Protein AF-A0A4R3FCK0-F1 (afdb_monomer_lite)

Foldseek 3Di:
DDPVVVVVVVVVVVVVPPPPPDPPPVPVVVVVVVVVLLVVQLVLQVVLVPADSQLSNFLVVLQVVDPLCSLLSVLVSCCSRDVVVSVVSLVCQLVHCSPVVVVDPDSVVSNVVSVVSNVSSVVSSVVGRVVRD

Sequence (133 aa):
MPRALKLILAVLFALAYLGAASVKVNAAAMEDSEDQYYKSMLIKCDNLKRFSERYCICVINVSKQIPENDPILNLFLTISKDKKESDKLYHEIISGDDYSRQKFDSLVEKKDFVGGQSRLFASRIQSKCHNLD

pLDDT: mean 82.28, std 19.12, range [44.06, 98.12]

Structure (mmCIF, N/CA/C/O backbone):
data_AF-A0A4R3FCK0-F1
#
_entry.id   AF-A0A4R3FCK0-F1
#
loop_
_atom_site.group_PDB
_atom_site.id
_atom_site.type_symbol
_atom_site.label_atom_id
_atom_site.label_alt_id
_atom_site.label_comp_id
_atom_site.label_asym_id
_atom_site.label_entity_id
_atom_site.label_seq_id
_atom_site.pdbx_PDB_ins_code
_atom_site.Cartn_x
_atom_site.Cartn_y
_atom_site.Cartn_z
_atom_site.occupancy
_atom_site.B_iso_or_equiv
_atom_site.auth_seq_id
_atom_site.auth_comp_id
_atom_site.auth_asym_id
_atom_site.auth_atom_id
_atom_site.pdbx_PDB_model_num
ATOM 1 N N . MET A 1 1 ? -47.620 49.472 12.391 1.00 52.88 1 MET A N 1
ATOM 2 C CA . MET A 1 1 ? -46.476 48.626 11.975 1.00 52.88 1 MET A CA 1
ATOM 3 C C . MET A 1 1 ? -45.189 49.239 12.516 1.00 52.88 1 MET A C 1
ATOM 5 O O . MET A 1 1 ? -44.912 50.389 12.185 1.00 52.88 1 MET A O 1
ATOM 9 N N . PRO A 1 2 ? -44.473 48.560 13.427 1.00 47.91 2 PRO A N 1
ATOM 10 C CA . PRO A 1 2 ? -43.430 49.184 14.236 1.00 47.91 2 PRO A CA 1
ATOM 11 C C . PRO A 1 2 ? -42.139 49.411 13.437 1.00 47.91 2 PRO A C 1
ATOM 13 O O . PRO A 1 2 ? -41.673 48.545 12.699 1.00 47.91 2 PRO A O 1
ATOM 16 N N . ARG A 1 3 ? -41.549 50.598 13.623 1.00 51.72 3 ARG A N 1
ATOM 17 C CA . ARG A 1 3 ? -40.334 51.113 12.958 1.00 51.72 3 ARG A CA 1
ATOM 18 C C . ARG A 1 3 ? -39.070 50.257 13.166 1.00 51.72 3 ARG A C 1
ATOM 20 O O . ARG A 1 3 ? -38.079 50.482 12.482 1.00 51.72 3 ARG A O 1
ATOM 27 N N . ALA A 1 4 ? -39.116 49.260 14.049 1.00 50.25 4 ALA A N 1
ATOM 28 C CA . ALA A 1 4 ? -37.999 48.372 14.364 1.00 50.25 4 ALA A CA 1
ATOM 29 C C . ALA A 1 4 ? -37.657 47.369 13.242 1.00 50.25 4 ALA A C 1
ATOM 31 O O . ALA A 1 4 ? -36.512 46.944 13.132 1.00 50.25 4 ALA A O 1
ATOM 32 N N . LEU A 1 5 ? -38.609 47.025 12.364 1.00 47.38 5 LEU A N 1
ATOM 33 C CA . LEU A 1 5 ? -38.390 45.976 11.356 1.00 47.38 5 LEU A CA 1
ATOM 34 C C . LEU A 1 5 ? -37.490 46.423 10.184 1.00 47.38 5 LEU A C 1
ATOM 36 O O . LEU A 1 5 ? -36.870 45.593 9.528 1.00 47.38 5 LEU A O 1
ATOM 40 N N . LYS A 1 6 ? -37.375 47.734 9.930 1.00 48.25 6 LYS A N 1
ATOM 41 C CA . LYS A 1 6 ? -36.565 48.262 8.815 1.00 48.25 6 LYS A CA 1
ATOM 42 C C . LYS A 1 6 ? -35.058 48.284 9.100 1.00 48.25 6 LYS A C 1
ATOM 44 O O . LYS A 1 6 ? -34.277 48.289 8.157 1.00 48.25 6 LYS A O 1
ATOM 49 N N . LEU A 1 7 ? -34.647 48.270 10.370 1.00 47.12 7 LEU A N 1
ATOM 50 C CA . LEU A 1 7 ? -33.229 48.316 10.754 1.00 47.12 7 LEU A CA 1
ATOM 51 C C . LEU A 1 7 ? -32.539 46.947 10.671 1.00 47.12 7 LEU A C 1
ATOM 53 O O . LEU A 1 7 ? -31.350 46.887 10.383 1.00 47.12 7 LEU A O 1
ATOM 57 N N . ILE A 1 8 ? -33.280 45.849 10.839 1.00 53.34 8 ILE A N 1
ATOM 58 C CA . ILE A 1 8 ? -32.708 44.493 10.814 1.00 53.34 8 ILE A CA 1
ATOM 59 C C . ILE A 1 8 ? -32.339 44.067 9.380 1.00 53.34 8 ILE A C 1
ATOM 61 O O . ILE A 1 8 ? -31.314 43.420 9.174 1.00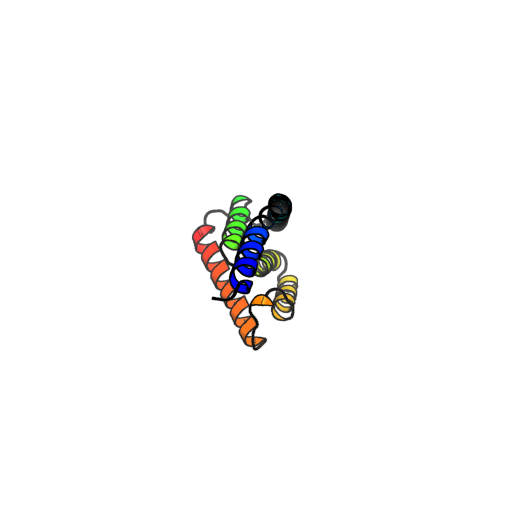 53.34 8 ILE A O 1
ATOM 65 N N . LEU A 1 9 ? -33.106 44.491 8.366 1.00 48.38 9 LEU A N 1
ATOM 66 C CA . LEU A 1 9 ? -32.808 44.143 6.970 1.00 48.38 9 LEU A CA 1
ATOM 67 C C . LEU A 1 9 ? -31.562 44.851 6.409 1.00 48.38 9 LEU A C 1
ATOM 69 O O . LEU A 1 9 ? -30.876 44.285 5.562 1.00 48.38 9 LEU A O 1
ATOM 73 N N . ALA A 1 10 ? -31.242 46.060 6.882 1.00 50.31 10 ALA A N 1
ATOM 74 C CA . ALA A 1 10 ? -30.074 46.805 6.404 1.00 50.31 10 ALA A CA 1
ATOM 75 C C . ALA A 1 10 ? -28.745 46.215 6.916 1.00 50.31 10 ALA A C 1
ATOM 77 O O . ALA A 1 10 ? -27.737 46.268 6.216 1.00 50.31 10 ALA A O 1
ATOM 78 N N . VAL A 1 11 ? -28.747 45.594 8.101 1.00 51.53 11 VAL A N 1
ATOM 79 C CA . VAL A 1 11 ? -27.551 44.946 8.671 1.00 51.53 11 VAL A CA 1
ATOM 80 C C . VAL A 1 11 ? -27.244 43.618 7.970 1.00 51.53 11 VAL A C 1
ATOM 82 O O . VAL A 1 11 ? -26.079 43.283 7.767 1.00 51.53 11 VAL A O 1
ATOM 85 N N . LEU A 1 12 ? -28.268 42.888 7.515 1.00 49.25 12 LEU A N 1
ATOM 86 C CA . LEU A 1 12 ? -28.078 41.605 6.828 1.00 49.25 12 LEU A CA 1
ATOM 87 C C . LEU A 1 12 ? -27.486 41.748 5.415 1.0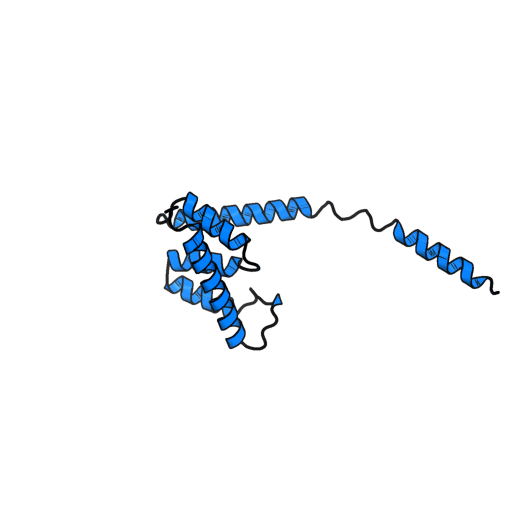0 49.25 12 LEU A C 1
ATOM 89 O O . LEU A 1 12 ? -26.774 40.852 4.972 1.00 49.25 12 LEU A O 1
ATOM 93 N N . PHE A 1 13 ? -27.698 42.876 4.728 1.00 47.19 13 PHE A N 1
ATOM 94 C CA . PHE A 1 13 ? -27.089 43.117 3.410 1.00 47.19 13 PHE A CA 1
ATOM 95 C C . PHE A 1 13 ? -25.637 43.618 3.476 1.00 47.19 13 PHE A C 1
ATOM 97 O O . PHE A 1 13 ? -24.874 43.392 2.539 1.00 47.19 13 PHE A O 1
ATOM 104 N N . ALA A 1 14 ? -25.217 44.240 4.583 1.00 44.41 14 ALA A N 1
ATOM 105 C CA . ALA A 1 14 ? -23.836 44.705 4.751 1.00 44.41 14 ALA A CA 1
ATOM 106 C C . ALA A 1 14 ? -22.851 43.575 5.120 1.00 44.41 14 ALA A C 1
ATOM 108 O O . ALA A 1 14 ? -21.653 43.700 4.876 1.00 44.41 14 ALA A O 1
ATOM 109 N N . LEU A 1 15 ? -23.340 42.449 5.653 1.00 45.16 15 LEU A N 1
ATOM 110 C CA . LEU A 1 15 ? -22.510 41.285 5.999 1.00 45.16 15 LEU A CA 1
ATOM 111 C C . LEU A 1 15 ? -22.249 40.335 4.818 1.00 45.16 15 LEU A C 1
ATOM 113 O O . LEU A 1 15 ? -21.363 39.489 4.902 1.00 45.16 15 LEU A O 1
ATOM 117 N N . ALA A 1 16 ? -22.960 40.491 3.698 1.00 46.91 16 ALA A N 1
ATOM 118 C CA . ALA A 1 16 ? -22.775 39.647 2.516 1.00 46.91 16 ALA A CA 1
ATOM 119 C C . ALA A 1 16 ? -21.561 40.044 1.646 1.00 46.91 16 ALA A C 1
ATOM 121 O O . ALA A 1 16 ? -21.135 39.259 0.804 1.00 46.91 16 ALA A O 1
ATOM 122 N N . TYR A 1 17 ? -20.972 41.230 1.851 1.00 47.91 17 TYR A N 1
ATOM 123 C CA . TYR A 1 17 ? -19.883 41.749 1.005 1.00 47.91 17 TYR A CA 1
ATOM 124 C C . TYR A 1 17 ? -18.468 41.593 1.586 1.00 47.91 17 TYR A C 1
ATOM 126 O O . TYR A 1 17 ? -17.494 41.855 0.885 1.00 47.91 17 TYR A O 1
ATOM 134 N N . LEU A 1 18 ? -18.322 41.119 2.827 1.00 45.62 18 LEU A N 1
ATOM 135 C CA . LEU A 1 18 ? -17.008 40.899 3.457 1.00 45.62 18 LEU A CA 1
ATOM 136 C C . LEU A 1 18 ? -16.482 39.456 3.314 1.00 45.62 18 LEU A C 1
ATOM 138 O O . LEU A 1 18 ? -15.387 39.153 3.773 1.00 45.62 18 LEU A O 1
ATOM 142 N N . GLY A 1 19 ? -17.225 38.566 2.649 1.00 44.34 19 GLY A N 1
ATOM 143 C CA . GLY A 1 19 ? -16.878 37.143 2.531 1.00 44.34 19 GLY A CA 1
ATOM 144 C C . GLY A 1 19 ? -16.042 36.737 1.309 1.00 44.34 19 GLY A C 1
ATOM 145 O O . GLY A 1 19 ? -15.782 35.552 1.139 1.00 44.34 19 GLY A O 1
ATOM 146 N N . ALA A 1 20 ? -15.632 37.667 0.439 1.00 48.28 20 ALA A N 1
ATOM 147 C CA . ALA A 1 20 ? -15.020 37.338 -0.860 1.00 48.28 20 ALA A CA 1
ATOM 148 C C . ALA A 1 20 ? -13.499 37.582 -0.949 1.00 48.28 20 ALA A C 1
ATOM 150 O O . ALA A 1 20 ? -12.954 37.689 -2.046 1.00 48.28 20 ALA A O 1
ATOM 151 N N . ALA A 1 21 ? -12.791 37.665 0.179 1.00 48.16 21 ALA A N 1
ATOM 152 C CA . ALA A 1 21 ? -11.352 37.931 0.185 1.00 48.16 21 ALA A CA 1
ATOM 153 C C . ALA A 1 21 ? -10.602 37.067 1.208 1.00 48.16 21 ALA A C 1
ATOM 155 O O . ALA A 1 21 ? -10.099 37.601 2.187 1.00 48.16 21 ALA A O 1
ATOM 156 N N . SER A 1 22 ? -10.531 35.739 1.011 1.00 48.97 22 SER A N 1
ATOM 157 C CA . SER A 1 22 ? -9.524 34.866 1.673 1.00 48.97 22 SER A CA 1
ATOM 158 C C . SER A 1 22 ? -9.381 33.445 1.079 1.00 48.97 22 SER A C 1
ATOM 160 O O . SER A 1 22 ? -8.972 32.527 1.777 1.00 48.97 22 SER A O 1
ATOM 162 N N . VAL A 1 23 ? -9.655 33.218 -0.215 1.00 48.06 23 VAL A N 1
ATOM 163 C CA . VAL A 1 23 ? -9.488 31.880 -0.847 1.00 48.06 23 VAL A CA 1
ATOM 164 C C . VAL A 1 23 ? -8.531 31.935 -2.042 1.00 48.06 23 VAL A C 1
ATOM 166 O O . VAL A 1 23 ? -8.853 31.511 -3.145 1.00 48.06 23 VAL A O 1
ATOM 169 N N . LYS A 1 24 ? -7.343 32.521 -1.861 1.00 44.06 24 LYS A N 1
ATOM 170 C CA . LYS A 1 24 ? -6.270 32.458 -2.877 1.00 44.06 24 LYS A CA 1
ATOM 171 C C . LYS A 1 24 ? -4.890 32.081 -2.341 1.00 44.06 24 LYS A C 1
ATOM 173 O O . LYS A 1 24 ? -3.989 31.874 -3.140 1.00 44.06 24 LYS A O 1
ATOM 178 N N . VAL A 1 25 ? -4.724 31.937 -1.025 1.00 45.84 25 VAL A N 1
ATOM 179 C CA . VAL A 1 25 ? -3.407 31.653 -0.421 1.00 45.84 25 VAL A CA 1
ATOM 180 C C . VAL A 1 25 ? -3.140 30.145 -0.261 1.00 45.84 25 VAL A C 1
ATOM 182 O O . VAL A 1 25 ? -1.988 29.742 -0.185 1.00 45.84 25 VAL A O 1
ATOM 185 N N . ASN A 1 26 ? -4.167 29.285 -0.315 1.00 50.31 26 ASN A N 1
ATOM 186 C CA . ASN A 1 26 ? -3.989 27.847 -0.052 1.00 50.31 26 ASN A CA 1
ATOM 187 C C . ASN A 1 26 ? -3.870 26.951 -1.292 1.00 50.31 26 ASN A C 1
ATOM 189 O O . ASN A 1 26 ? -3.401 25.830 -1.153 1.00 50.31 26 ASN A O 1
ATOM 193 N N . ALA A 1 27 ? -4.259 27.401 -2.489 1.00 50.69 27 ALA A N 1
ATOM 194 C CA . ALA A 1 27 ? -4.223 26.532 -3.671 1.00 50.69 27 ALA A CA 1
ATOM 195 C C . ALA A 1 27 ? -2.780 26.186 -4.089 1.00 50.69 27 ALA A C 1
ATOM 197 O O . ALA A 1 27 ? -2.461 25.015 -4.252 1.00 50.69 27 ALA A O 1
ATOM 198 N N . ALA A 1 28 ? -1.890 27.182 -4.147 1.00 51.97 28 ALA A N 1
ATOM 199 C CA . ALA A 1 28 ? -0.494 26.977 -4.546 1.00 51.97 28 ALA A CA 1
ATOM 200 C C . ALA A 1 28 ? 0.323 26.169 -3.515 1.00 51.97 28 ALA A C 1
ATOM 202 O O . ALA A 1 28 ? 1.167 25.366 -3.893 1.00 51.97 28 ALA A O 1
ATOM 203 N N . ALA A 1 29 ? 0.060 26.343 -2.213 1.00 55.94 29 ALA A N 1
ATOM 204 C CA . ALA A 1 29 ? 0.746 25.588 -1.160 1.00 55.94 29 ALA A CA 1
ATOM 205 C C . ALA A 1 29 ? 0.279 24.121 -1.078 1.00 55.94 29 ALA A C 1
ATOM 207 O O . ALA A 1 29 ? 1.072 23.235 -0.765 1.00 55.94 29 ALA A O 1
ATOM 208 N N . MET A 1 30 ? -1.002 23.853 -1.364 1.00 56.75 30 MET A N 1
ATOM 209 C CA . MET A 1 30 ? -1.527 22.486 -1.439 1.00 56.75 30 MET A CA 1
ATOM 210 C C . MET A 1 30 ? -0.999 21.746 -2.674 1.00 56.75 30 MET A C 1
ATOM 212 O O . MET A 1 30 ? -0.625 20.580 -2.556 1.00 56.75 30 MET A O 1
ATOM 216 N N . GLU A 1 31 ? -0.907 22.428 -3.818 1.00 59.38 31 GLU A N 1
ATOM 217 C CA . GLU A 1 31 ? -0.371 21.874 -5.069 1.00 59.38 31 GLU A CA 1
ATOM 218 C C . GLU A 1 31 ? 1.104 21.457 -4.912 1.00 59.38 31 GLU A C 1
ATOM 220 O O . GLU A 1 31 ? 1.471 20.337 -5.261 1.00 59.38 31 GLU A O 1
ATOM 225 N N . ASP A 1 32 ? 1.920 22.287 -4.251 1.00 62.81 32 ASP A N 1
ATOM 226 C CA . ASP A 1 32 ? 3.329 21.974 -3.970 1.00 62.81 32 ASP A CA 1
ATOM 227 C C . ASP A 1 32 ? 3.488 20.765 -3.016 1.00 62.81 32 ASP A C 1
ATOM 229 O O . ASP A 1 32 ? 4.404 19.952 -3.162 1.00 62.81 32 ASP A O 1
ATOM 233 N N . SER A 1 33 ? 2.554 20.575 -2.073 1.00 71.38 33 SER A N 1
ATOM 234 C CA . SER A 1 33 ? 2.573 19.431 -1.148 1.00 71.38 33 SER A CA 1
ATOM 235 C C . SER A 1 33 ? 2.230 18.094 -1.820 1.00 71.38 33 SER A C 1
ATOM 237 O O . SER A 1 33 ? 2.865 17.074 -1.532 1.00 71.38 33 SER A O 1
ATOM 239 N N . GLU A 1 34 ? 1.264 18.085 -2.746 1.00 74.00 34 GLU A N 1
ATOM 240 C CA . GLU A 1 34 ? 0.856 16.868 -3.456 1.00 74.00 34 GLU A CA 1
ATOM 241 C C . GLU A 1 34 ? 1.935 16.428 -4.455 1.00 74.00 34 GLU A C 1
ATOM 243 O O . GLU A 1 34 ? 2.246 15.237 -4.565 1.00 74.00 34 GLU A O 1
ATOM 248 N N . ASP A 1 35 ? 2.566 17.392 -5.125 1.00 78.44 35 ASP A N 1
ATOM 249 C CA . ASP A 1 35 ? 3.682 17.157 -6.037 1.00 78.44 35 ASP A CA 1
ATOM 250 C C . ASP A 1 35 ? 4.920 16.618 -5.312 1.00 78.44 35 ASP A C 1
ATOM 252 O O . ASP A 1 35 ? 5.576 15.689 -5.798 1.00 78.44 35 ASP A O 1
ATOM 256 N N . GLN A 1 36 ? 5.241 17.151 -4.129 1.00 85.56 36 GLN A N 1
ATOM 257 C CA . GLN A 1 36 ? 6.335 16.633 -3.303 1.00 85.56 36 GLN A CA 1
ATOM 258 C C . GLN A 1 36 ? 6.052 15.211 -2.807 1.00 85.56 36 GLN A C 1
ATOM 260 O O . GLN A 1 36 ? 6.937 14.351 -2.876 1.00 85.56 36 GLN A O 1
ATOM 265 N N . TYR A 1 37 ? 4.822 14.931 -2.366 1.00 85.06 37 TYR A N 1
ATOM 266 C CA . TYR A 1 37 ? 4.413 13.583 -1.976 1.00 85.06 37 TYR A CA 1
ATOM 267 C C . TYR A 1 37 ? 4.518 12.601 -3.151 1.00 85.06 37 TYR A C 1
ATOM 269 O O . TYR A 1 37 ? 5.127 11.536 -3.016 1.00 85.06 37 TYR A O 1
ATOM 277 N N . TYR A 1 38 ? 4.010 12.980 -4.327 1.00 85.12 38 TYR A N 1
ATOM 278 C CA . TYR A 1 38 ? 4.094 12.171 -5.543 1.00 85.12 38 TYR A CA 1
ATOM 279 C C . TYR A 1 38 ? 5.544 11.849 -5.918 1.00 85.12 38 TYR A C 1
ATOM 281 O O . TYR A 1 38 ? 5.888 10.682 -6.119 1.00 85.12 38 TYR A O 1
ATOM 289 N N . LYS A 1 39 ? 6.418 12.864 -5.949 1.00 89.06 39 LYS A N 1
ATOM 290 C CA . LYS A 1 39 ? 7.853 12.685 -6.219 1.00 89.06 39 LYS A CA 1
ATOM 291 C C . LYS A 1 39 ? 8.498 11.748 -5.200 1.00 89.06 39 LYS A C 1
ATOM 293 O O . LYS A 1 39 ? 9.260 10.864 -5.583 1.00 89.06 39 LYS A O 1
ATOM 298 N N . SER A 1 40 ? 8.160 11.891 -3.918 1.00 90.81 40 SER A N 1
ATOM 299 C CA . SER A 1 40 ? 8.654 11.005 -2.860 1.00 90.81 40 SER A CA 1
ATOM 300 C C . SER A 1 40 ? 8.235 9.549 -3.086 1.00 90.81 40 SER A C 1
ATOM 302 O O . SER A 1 40 ? 9.073 8.650 -2.994 1.00 90.81 40 SER A O 1
ATOM 304 N N . MET A 1 41 ? 6.969 9.296 -3.435 1.00 92.44 41 MET A N 1
ATOM 305 C CA . MET A 1 41 ? 6.488 7.938 -3.716 1.00 92.44 41 MET A CA 1
ATOM 306 C C . MET A 1 41 ? 7.133 7.343 -4.968 1.00 92.44 41 MET A C 1
ATOM 308 O O . MET A 1 41 ? 7.466 6.157 -4.975 1.00 92.44 41 MET A O 1
ATOM 312 N N . LEU A 1 42 ? 7.368 8.157 -6.001 1.00 92.06 42 LEU A N 1
ATOM 313 C CA . LEU A 1 42 ? 8.046 7.715 -7.216 1.00 92.06 42 LEU A CA 1
ATOM 314 C C . LEU A 1 42 ? 9.495 7.307 -6.927 1.00 92.06 42 LEU A C 1
ATOM 316 O O . LEU A 1 42 ? 9.908 6.223 -7.327 1.00 92.06 42 LEU A O 1
ATOM 320 N N . ILE A 1 43 ? 10.227 8.111 -6.147 1.00 91.25 43 ILE A N 1
ATOM 321 C CA . ILE A 1 43 ? 11.587 7.783 -5.691 1.00 91.25 43 ILE A CA 1
ATOM 322 C C . ILE A 1 43 ? 11.583 6.499 -4.855 1.00 91.25 43 ILE A C 1
ATOM 324 O O . ILE A 1 43 ? 12.423 5.622 -5.056 1.00 91.25 43 ILE A O 1
ATOM 328 N N . LYS A 1 44 ? 10.631 6.352 -3.921 1.00 91.81 44 LYS A N 1
ATOM 329 C CA . LYS A 1 44 ? 10.493 5.122 -3.125 1.00 91.81 44 LYS A CA 1
ATOM 330 C C . LYS A 1 44 ? 10.274 3.895 -4.008 1.00 91.81 44 LYS A C 1
ATOM 332 O O . LYS A 1 44 ? 10.867 2.859 -3.728 1.00 91.81 44 LYS A O 1
ATOM 337 N N . CYS A 1 45 ? 9.452 4.011 -5.049 1.00 92.31 45 CYS A N 1
ATOM 338 C CA . CYS A 1 45 ? 9.179 2.914 -5.968 1.00 92.31 45 CYS A CA 1
ATOM 339 C C . CYS A 1 45 ? 10.385 2.586 -6.863 1.00 92.31 45 CYS A C 1
ATOM 341 O O . CYS A 1 45 ? 10.769 1.422 -6.944 1.00 92.31 45 CYS A O 1
ATOM 343 N N . ASP A 1 46 ? 11.044 3.591 -7.450 1.00 87.75 46 ASP A N 1
ATOM 344 C CA . ASP A 1 46 ? 12.243 3.392 -8.281 1.00 87.75 46 ASP A CA 1
ATOM 345 C C . ASP A 1 46 ? 13.406 2.759 -7.492 1.00 87.75 46 ASP A C 1
ATOM 347 O O . ASP A 1 46 ? 14.145 1.912 -8.001 1.00 87.75 46 ASP A O 1
ATOM 351 N N . ASN A 1 47 ? 13.532 3.091 -6.204 1.00 89.88 47 ASN A N 1
ATOM 352 C CA . ASN A 1 47 ? 14.528 2.491 -5.315 1.00 89.88 47 ASN A CA 1
ATOM 353 C C . ASN A 1 47 ? 14.331 0.986 -5.085 1.00 89.88 47 ASN A C 1
ATOM 355 O O . ASN A 1 47 ? 15.254 0.324 -4.613 1.00 89.88 47 ASN A O 1
ATOM 359 N N . LEU A 1 48 ? 13.167 0.424 -5.428 1.00 88.12 48 LEU A N 1
ATOM 360 C CA . LEU A 1 48 ? 12.949 -1.020 -5.375 1.00 88.12 48 LEU A CA 1
ATOM 361 C C . LEU A 1 48 ? 13.699 -1.756 -6.491 1.00 88.12 48 LEU A C 1
ATOM 363 O O . LEU A 1 48 ? 13.887 -2.964 -6.370 1.00 88.12 48 LEU A O 1
ATOM 367 N N . LYS A 1 49 ? 14.088 -1.061 -7.576 1.00 83.56 49 LYS A N 1
ATOM 368 C CA . LYS A 1 49 ? 14.814 -1.568 -8.765 1.00 83.56 49 LYS A CA 1
ATOM 369 C C . LYS A 1 49 ? 14.215 -2.797 -9.461 1.00 83.56 49 LYS A C 1
ATOM 371 O O . LYS A 1 49 ? 14.789 -3.304 -10.417 1.00 83.56 49 LYS A O 1
ATOM 376 N N . ARG A 1 50 ? 13.052 -3.251 -9.002 1.00 85.88 50 ARG A N 1
ATOM 377 C CA . ARG A 1 50 ? 12.312 -4.413 -9.500 1.00 85.88 50 ARG A CA 1
ATOM 378 C C . ARG A 1 50 ? 11.143 -4.044 -10.406 1.00 85.88 50 ARG A C 1
ATOM 380 O O . ARG A 1 50 ? 10.569 -4.934 -11.007 1.00 85.88 50 ARG A O 1
ATOM 387 N N . PHE A 1 51 ? 10.780 -2.764 -10.429 1.00 90.69 51 PHE A N 1
ATOM 388 C CA . PHE A 1 51 ?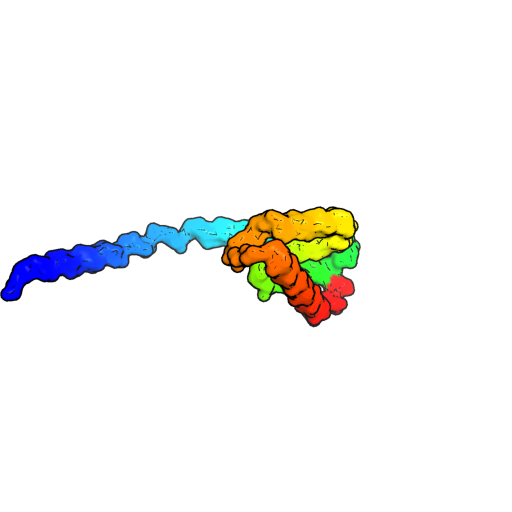 9.653 -2.233 -11.179 1.00 90.69 51 PHE A CA 1
ATOM 389 C C . PHE A 1 51 ? 10.148 -1.197 -12.172 1.00 90.69 51 PHE A C 1
ATOM 391 O O . PHE A 1 51 ? 11.038 -0.405 -11.846 1.00 90.69 51 PHE A O 1
ATOM 398 N N . SER A 1 52 ? 9.551 -1.172 -13.360 1.00 92.81 52 SER A N 1
ATOM 399 C CA . SER A 1 52 ? 9.810 -0.099 -14.314 1.00 92.81 52 SER A CA 1
ATOM 400 C C . SER A 1 52 ? 9.263 1.244 -13.797 1.00 92.81 52 SER A C 1
ATOM 402 O O . SER A 1 52 ? 8.295 1.300 -13.030 1.00 92.81 52 SER A O 1
ATOM 404 N N . GLU A 1 53 ? 9.824 2.360 -14.268 1.00 92.50 53 GLU A N 1
ATOM 405 C CA . GLU A 1 53 ? 9.292 3.695 -13.959 1.00 92.50 53 GLU A CA 1
ATOM 406 C C . GLU A 1 53 ? 7.815 3.823 -14.381 1.00 92.50 53 GLU A C 1
ATOM 408 O O . GLU A 1 53 ? 6.989 4.361 -13.641 1.00 92.50 53 GLU A O 1
ATOM 413 N N . ARG A 1 54 ? 7.446 3.258 -15.542 1.00 94.62 54 ARG A N 1
ATOM 414 C CA . ARG A 1 54 ? 6.059 3.261 -16.038 1.00 94.62 54 ARG A CA 1
ATOM 415 C C . ARG A 1 54 ? 5.124 2.495 -15.109 1.00 94.62 54 ARG A C 1
ATOM 417 O O . ARG A 1 54 ? 3.999 2.947 -14.882 1.00 94.62 54 ARG A O 1
ATOM 424 N N . TYR A 1 55 ? 5.581 1.369 -14.567 1.00 95.12 55 TYR A N 1
ATOM 425 C CA . TYR A 1 55 ? 4.834 0.609 -13.575 1.00 95.12 55 TYR A CA 1
ATOM 426 C C . TYR A 1 55 ? 4.631 1.434 -12.299 1.00 95.12 55 TYR A C 1
ATOM 428 O O . TYR A 1 55 ? 3.498 1.586 -11.839 1.00 95.12 55 TYR A O 1
ATOM 436 N N . CYS A 1 56 ? 5.695 2.054 -11.779 1.00 95.19 56 CYS A N 1
ATOM 437 C CA . CYS A 1 56 ? 5.632 2.915 -10.597 1.00 95.19 56 CYS A CA 1
ATOM 438 C C . CYS A 1 56 ? 4.646 4.081 -10.761 1.00 95.19 56 CYS A C 1
ATOM 440 O O . CYS A 1 56 ? 3.797 4.301 -9.894 1.00 95.19 56 CYS A O 1
ATOM 442 N N . ILE A 1 57 ? 4.694 4.783 -11.898 1.00 95.12 57 ILE A N 1
ATOM 443 C CA . ILE A 1 57 ? 3.744 5.855 -12.229 1.00 95.12 57 ILE A CA 1
ATOM 444 C C . ILE A 1 57 ? 2.306 5.315 -12.234 1.00 95.12 57 ILE A C 1
ATOM 446 O O . ILE A 1 57 ? 1.405 5.935 -11.665 1.00 95.12 57 ILE A O 1
ATOM 450 N N . CYS A 1 58 ? 2.076 4.146 -12.840 1.00 96.38 58 CYS A N 1
ATOM 451 C CA . CYS A 1 58 ? 0.752 3.529 -12.870 1.00 96.38 58 CYS A CA 1
ATOM 452 C C . CYS A 1 58 ? 0.231 3.207 -11.463 1.00 96.38 58 CYS A C 1
ATOM 454 O O . CYS A 1 58 ? -0.894 3.581 -11.135 1.00 96.38 58 CYS A O 1
ATOM 456 N N . VAL A 1 59 ? 1.048 2.579 -10.612 1.00 96.44 59 VAL A N 1
ATOM 457 C CA . VAL A 1 59 ? 0.683 2.222 -9.231 1.00 96.44 59 VAL A CA 1
ATOM 458 C C . VAL A 1 59 ? 0.295 3.457 -8.413 1.00 96.44 59 VAL A C 1
ATOM 460 O O . VAL A 1 59 ? -0.748 3.458 -7.754 1.00 96.44 59 VAL A O 1
ATOM 463 N N . ILE A 1 60 ? 1.084 4.532 -8.490 1.00 96.06 60 ILE A N 1
ATOM 464 C CA . ILE A 1 60 ? 0.801 5.774 -7.756 1.00 96.06 60 ILE A CA 1
ATOM 465 C C . ILE A 1 60 ? -0.491 6.422 -8.274 1.00 96.06 60 ILE A C 1
ATOM 467 O O . ILE A 1 60 ? -1.345 6.821 -7.481 1.00 96.06 60 ILE A O 1
ATOM 471 N N . ASN A 1 61 ? -0.699 6.451 -9.593 1.00 95.94 61 ASN A N 1
ATOM 472 C CA . ASN A 1 61 ? -1.933 6.973 -10.188 1.00 95.94 61 ASN A CA 1
ATOM 473 C C . ASN A 1 61 ? -3.169 6.153 -9.802 1.00 95.94 61 ASN A C 1
ATOM 475 O O . ASN A 1 61 ? -4.241 6.718 -9.585 1.00 95.94 61 ASN A O 1
ATOM 479 N N . VAL A 1 62 ? -3.039 4.829 -9.690 1.00 97.06 62 VAL A N 1
ATOM 480 C CA . VAL A 1 62 ? -4.112 3.975 -9.169 1.00 97.06 62 VAL A CA 1
ATOM 481 C C . VAL A 1 62 ? -4.424 4.329 -7.714 1.00 97.06 62 VAL A C 1
ATOM 483 O O . VAL A 1 62 ? -5.603 4.395 -7.367 1.00 97.06 62 VAL A O 1
ATOM 486 N N . SER A 1 63 ? -3.405 4.605 -6.892 1.00 96.62 63 SER A N 1
ATOM 487 C CA . SER A 1 63 ? -3.592 5.002 -5.491 1.00 96.62 63 SER A CA 1
ATOM 488 C C . SER A 1 63 ? -4.381 6.303 -5.374 1.00 96.62 63 SER A C 1
ATOM 490 O O . SER A 1 63 ? -5.363 6.348 -4.643 1.00 96.62 63 SER A O 1
ATOM 492 N N . LYS A 1 64 ? -4.038 7.325 -6.171 1.00 94.19 64 LYS A N 1
ATOM 493 C CA . LYS A 1 64 ? -4.751 8.618 -6.188 1.00 94.19 64 LYS A CA 1
ATOM 494 C C . LYS A 1 64 ? -6.245 8.500 -6.528 1.00 94.19 64 LYS A C 1
ATOM 496 O O . LYS A 1 64 ? -7.032 9.376 -6.193 1.00 94.19 64 LYS A O 1
ATOM 501 N N . GLN A 1 65 ? -6.654 7.421 -7.197 1.00 94.88 65 GLN A N 1
ATOM 502 C CA . GLN A 1 65 ? -8.055 7.151 -7.553 1.00 94.88 65 GLN A CA 1
ATOM 503 C C . GLN A 1 65 ? -8.831 6.410 -6.451 1.00 94.88 65 GLN A C 1
ATOM 505 O O . GLN A 1 65 ? -9.998 6.053 -6.655 1.00 94.88 65 GLN A O 1
ATOM 510 N N . ILE A 1 66 ? -8.186 6.088 -5.330 1.00 93.50 66 ILE A N 1
ATOM 511 C CA . ILE A 1 66 ? -8.788 5.422 -4.179 1.00 93.50 66 ILE A CA 1
ATOM 512 C C . ILE A 1 66 ? -8.716 6.399 -2.994 1.00 93.50 66 ILE A C 1
ATOM 514 O O . ILE A 1 66 ? -7.622 6.830 -2.629 1.00 93.50 66 ILE A O 1
ATOM 518 N N . PRO A 1 67 ? -9.854 6.769 -2.382 1.00 92.12 67 PRO A N 1
ATOM 519 C CA . PRO A 1 67 ? -9.849 7.655 -1.224 1.00 92.12 67 PRO A CA 1
ATOM 520 C C . PRO A 1 67 ? -9.011 7.088 -0.074 1.00 92.12 67 PRO A C 1
ATOM 522 O O . PRO A 1 67 ? -9.161 5.920 0.279 1.00 92.12 67 PRO A O 1
ATOM 525 N N . GLU A 1 68 ? -8.172 7.935 0.528 1.00 91.00 68 GLU A N 1
ATOM 526 C CA . GLU A 1 68 ? -7.373 7.606 1.724 1.00 91.00 68 GLU A CA 1
ATOM 527 C C . GLU A 1 68 ? -6.407 6.417 1.524 1.00 91.00 68 GLU A C 1
ATOM 529 O O . GLU A 1 68 ? -6.103 5.668 2.449 1.00 91.00 68 GLU A O 1
ATOM 534 N N . ASN A 1 69 ? -5.908 6.213 0.304 1.00 95.75 69 ASN A N 1
ATOM 535 C CA . ASN A 1 69 ? -5.103 5.034 -0.024 1.00 95.75 69 ASN A CA 1
ATOM 536 C C . ASN A 1 69 ? -3.592 5.202 0.214 1.00 95.75 69 ASN A C 1
ATOM 538 O O . ASN A 1 69 ? -2.844 4.242 0.053 1.00 95.75 69 ASN A O 1
ATOM 542 N N . ASP A 1 70 ? -3.127 6.381 0.628 1.00 94.38 70 ASP A N 1
ATOM 543 C CA . ASP A 1 70 ? -1.703 6.658 0.873 1.00 94.38 70 ASP A CA 1
ATOM 544 C C . ASP A 1 70 ? -1.029 5.661 1.840 1.00 94.38 70 ASP A C 1
ATOM 546 O O . ASP A 1 70 ? 0.063 5.176 1.516 1.00 94.38 70 ASP A O 1
ATOM 550 N N . PRO A 1 71 ? -1.654 5.254 2.968 1.00 95.62 71 PRO A N 1
ATOM 551 C CA . PRO A 1 71 ? -1.092 4.219 3.837 1.00 95.62 71 PRO A CA 1
ATOM 552 C C . PRO A 1 71 ? -0.972 2.858 3.137 1.00 95.62 71 PRO A C 1
ATOM 554 O O . PRO A 1 71 ? 0.004 2.138 3.345 1.00 95.62 71 PRO A O 1
ATOM 557 N N . ILE A 1 72 ? -1.921 2.517 2.259 1.00 97.50 72 ILE A N 1
ATOM 558 C CA . ILE A 1 72 ? -1.919 1.263 1.490 1.00 97.50 72 ILE A CA 1
ATOM 559 C C . ILE A 1 72 ? -0.843 1.284 0.404 1.00 97.50 72 ILE A C 1
ATOM 561 O O . ILE A 1 72 ? -0.156 0.283 0.207 1.00 97.50 72 ILE A O 1
ATOM 565 N N . LEU A 1 73 ? -0.651 2.418 -0.276 1.00 96.69 73 LEU A N 1
ATOM 566 C CA . LEU A 1 73 ? 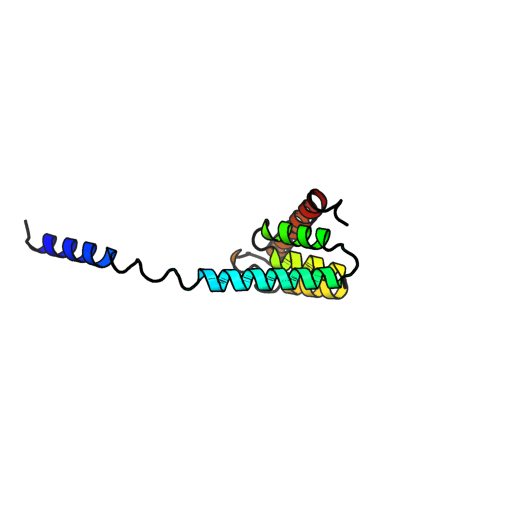0.454 2.603 -1.216 1.00 96.69 73 LEU A CA 1
ATOM 567 C C . LEU A 1 73 ? 1.799 2.441 -0.504 1.00 96.69 73 LEU A C 1
ATOM 569 O O . LEU A 1 73 ? 2.655 1.694 -0.978 1.00 96.69 73 LEU A O 1
ATOM 573 N N . ASN A 1 74 ? 1.980 3.090 0.648 1.00 95.00 74 ASN A N 1
ATOM 574 C CA . ASN A 1 74 ? 3.210 2.958 1.425 1.00 95.00 74 ASN A CA 1
ATOM 575 C C . ASN A 1 74 ? 3.414 1.505 1.889 1.00 95.00 74 ASN A C 1
ATOM 577 O O . ASN A 1 74 ? 4.511 0.975 1.752 1.00 95.00 74 ASN A O 1
ATOM 581 N N . LEU A 1 75 ? 2.356 0.821 2.340 1.00 95.81 75 LEU A N 1
ATOM 582 C CA . LEU A 1 75 ? 2.409 -0.599 2.691 1.00 95.81 75 LEU A CA 1
ATOM 583 C C . LEU A 1 75 ? 2.823 -1.476 1.502 1.00 95.81 75 LEU A C 1
ATOM 585 O O . LEU A 1 75 ? 3.692 -2.334 1.654 1.00 95.81 75 LEU A O 1
ATOM 589 N N . PHE A 1 76 ? 2.258 -1.232 0.317 1.00 95.56 76 PHE A N 1
ATOM 590 C CA . PHE A 1 76 ? 2.609 -1.934 -0.918 1.00 95.56 76 PHE A CA 1
ATOM 591 C C . PHE A 1 76 ? 4.082 -1.731 -1.306 1.00 95.56 76 PHE A C 1
ATOM 593 O O . PHE A 1 76 ? 4.769 -2.687 -1.671 1.00 95.56 76 PHE A O 1
ATOM 600 N N . LEU A 1 77 ? 4.605 -0.509 -1.207 1.00 94.69 77 LEU A N 1
ATOM 601 C CA . LEU A 1 77 ? 6.017 -0.235 -1.495 1.00 94.69 77 LEU A CA 1
ATOM 602 C C . LEU A 1 77 ? 6.949 -0.835 -0.429 1.00 94.69 77 LEU A C 1
ATOM 604 O O . LEU A 1 77 ? 8.038 -1.301 -0.758 1.00 94.69 77 LEU A O 1
ATOM 608 N N . THR A 1 78 ? 6.521 -0.901 0.831 1.00 93.75 78 THR A N 1
ATOM 609 C CA . THR A 1 78 ? 7.313 -1.504 1.914 1.00 93.75 78 THR A CA 1
ATOM 610 C C . THR A 1 78 ? 7.356 -3.028 1.812 1.00 93.75 78 THR A C 1
ATOM 612 O O . THR A 1 78 ? 8.447 -3.592 1.841 1.00 93.75 78 THR A O 1
ATOM 615 N N . ILE A 1 79 ? 6.223 -3.715 1.595 1.00 93.06 79 ILE A N 1
ATOM 616 C CA . ILE A 1 79 ? 6.205 -5.186 1.403 1.00 93.06 79 ILE A CA 1
ATOM 617 C C . ILE A 1 79 ? 7.023 -5.606 0.180 1.00 93.06 79 ILE A C 1
ATOM 619 O O . ILE A 1 79 ? 7.588 -6.697 0.129 1.00 93.06 79 ILE A O 1
ATOM 623 N N . SER A 1 80 ? 7.124 -4.705 -0.798 1.00 86.94 80 SER A N 1
ATOM 624 C CA . SER A 1 80 ? 7.949 -4.872 -1.985 1.00 86.94 80 SER A CA 1
ATOM 625 C C . SER A 1 80 ? 9.458 -4.897 -1.701 1.00 86.94 80 SER A C 1
ATOM 627 O O . SER A 1 80 ? 10.226 -5.423 -2.508 1.00 86.94 80 SER A O 1
ATOM 629 N N . LYS A 1 81 ? 9.882 -4.336 -0.569 1.00 89.44 81 LYS A N 1
ATOM 630 C CA . LYS A 1 81 ? 11.280 -4.225 -0.149 1.00 89.44 81 LYS A CA 1
ATOM 631 C C . LYS A 1 81 ? 11.619 -5.210 0.966 1.00 89.44 81 LYS A C 1
ATOM 633 O O . LYS A 1 81 ? 12.582 -5.958 0.850 1.00 89.44 81 LYS A O 1
ATOM 638 N N . ASP A 1 82 ? 10.832 -5.189 2.039 1.00 91.69 82 ASP A N 1
ATOM 639 C CA . ASP A 1 82 ? 11.066 -5.946 3.265 1.00 91.69 82 ASP A CA 1
ATOM 640 C C . ASP A 1 82 ? 9.725 -6.357 3.896 1.00 91.69 82 ASP A C 1
ATOM 642 O O . ASP A 1 82 ? 8.925 -5.534 4.351 1.00 91.69 82 ASP A O 1
ATOM 646 N N . LYS A 1 83 ? 9.492 -7.672 3.959 1.00 91.25 83 LYS A N 1
ATOM 647 C CA . LYS A 1 83 ? 8.275 -8.241 4.542 1.00 91.25 83 LYS A CA 1
ATOM 648 C C . LYS A 1 83 ? 8.136 -7.922 6.037 1.00 91.25 83 LYS A C 1
ATOM 650 O O . LYS A 1 83 ? 7.043 -7.592 6.487 1.00 91.25 83 LYS A O 1
ATOM 655 N N . LYS A 1 84 ? 9.223 -7.979 6.809 1.00 93.31 84 LYS A N 1
ATOM 656 C CA . LYS A 1 84 ? 9.196 -7.725 8.258 1.00 93.31 84 LYS A CA 1
ATOM 657 C C . LYS A 1 84 ? 8.901 -6.257 8.556 1.00 93.31 84 LYS A C 1
ATOM 659 O O . LYS A 1 84 ? 8.205 -5.956 9.523 1.00 93.31 84 LYS A O 1
ATOM 664 N N . GLU A 1 85 ? 9.426 -5.346 7.741 1.00 93.12 85 GLU A N 1
ATOM 665 C CA . GLU A 1 85 ? 9.088 -3.921 7.826 1.00 93.12 85 GLU A CA 1
ATOM 666 C C . GLU A 1 85 ? 7.610 -3.687 7.478 1.00 93.12 85 GLU A C 1
ATOM 668 O O . GLU A 1 85 ? 6.931 -2.921 8.159 1.00 93.12 85 GLU A O 1
ATOM 673 N N . SER A 1 86 ? 7.073 -4.420 6.498 1.00 93.00 86 SER A N 1
ATOM 674 C CA . SER A 1 86 ? 5.656 -4.314 6.133 1.00 93.00 86 SER A CA 1
ATOM 675 C C . SER A 1 86 ? 4.699 -4.809 7.218 1.00 93.00 86 SER A C 1
ATOM 677 O O . SER A 1 86 ? 3.661 -4.186 7.424 1.00 93.00 86 SER A O 1
ATOM 679 N N . ASP A 1 87 ? 5.062 -5.855 7.969 1.00 95.25 87 ASP A N 1
ATOM 680 C CA . ASP A 1 87 ? 4.253 -6.337 9.097 1.00 95.25 87 ASP A CA 1
ATOM 681 C C . ASP A 1 87 ? 4.161 -5.272 10.203 1.00 95.25 87 ASP A C 1
ATOM 683 O O . ASP A 1 87 ? 3.089 -5.033 10.764 1.00 95.25 87 ASP A O 1
ATOM 687 N N . LYS A 1 88 ? 5.274 -4.576 10.483 1.00 96.06 88 LYS A N 1
ATOM 688 C CA . LYS A 1 88 ? 5.296 -3.451 11.431 1.00 96.06 88 LYS A CA 1
ATOM 689 C C . LYS A 1 88 ? 4.424 -2.299 10.948 1.00 96.06 88 LYS A C 1
ATOM 691 O O . LYS A 1 88 ? 3.566 -1.845 11.696 1.00 96.06 88 LYS A O 1
ATOM 696 N N . LEU A 1 89 ? 4.595 -1.885 9.693 1.00 96.06 89 LEU A N 1
ATOM 697 C CA . LEU A 1 89 ? 3.815 -0.798 9.109 1.00 96.06 89 LEU A CA 1
ATOM 698 C C . LEU A 1 89 ? 2.316 -1.126 9.091 1.00 96.06 89 LEU A C 1
ATOM 700 O O . LEU A 1 89 ? 1.494 -0.282 9.422 1.00 96.06 89 LEU A O 1
ATOM 704 N N . TYR A 1 90 ? 1.937 -2.365 8.776 1.00 96.50 90 TYR A N 1
ATOM 705 C CA . TYR A 1 90 ? 0.544 -2.795 8.870 1.00 96.50 90 TYR A CA 1
ATOM 706 C C . TYR A 1 90 ? 0.002 -2.666 10.302 1.00 96.50 90 TYR A C 1
ATOM 708 O O . TYR A 1 90 ? -1.114 -2.182 10.498 1.00 96.50 90 TYR A O 1
ATOM 716 N N . HIS A 1 91 ? 0.786 -3.061 11.310 1.00 96.06 91 HIS A N 1
ATOM 717 C CA . HIS A 1 91 ? 0.416 -2.885 12.714 1.00 96.06 91 HIS A CA 1
ATOM 718 C C . HIS A 1 91 ? 0.295 -1.414 13.124 1.00 96.06 91 HIS A C 1
ATOM 720 O O . HIS A 1 91 ? -0.617 -1.076 13.879 1.00 96.06 91 HIS A O 1
ATOM 726 N N . GLU A 1 92 ? 1.145 -0.537 12.602 1.00 95.81 92 GLU A N 1
ATOM 727 C CA . GLU A 1 92 ? 1.051 0.911 12.810 1.00 95.81 92 GLU A CA 1
ATOM 728 C C . GLU A 1 92 ? -0.223 1.474 12.174 1.00 95.81 92 GLU A C 1
ATOM 730 O O . GLU A 1 92 ? -0.985 2.148 12.857 1.00 95.81 92 GLU A O 1
ATOM 735 N N . ILE A 1 93 ? -0.548 1.093 10.935 1.00 95.62 93 ILE A N 1
ATOM 736 C CA . ILE A 1 93 ? -1.763 1.551 10.241 1.00 95.62 93 ILE A CA 1
ATOM 737 C C . ILE A 1 93 ? -3.025 1.184 11.029 1.00 95.62 93 ILE A C 1
ATOM 739 O O . ILE A 1 93 ? -3.918 2.013 11.236 1.00 95.62 93 ILE A O 1
ATOM 743 N N . ILE A 1 94 ? -3.130 -0.065 11.495 1.00 95.25 94 ILE A N 1
ATOM 744 C CA . ILE A 1 94 ? -4.322 -0.521 12.225 1.00 95.25 94 ILE A CA 1
ATOM 745 C C . ILE A 1 94 ? -4.374 0.022 13.658 1.00 95.25 94 ILE A C 1
ATOM 747 O O . ILE A 1 94 ? -5.474 0.237 14.160 1.00 95.25 94 ILE A O 1
ATOM 751 N N . SER A 1 95 ? -3.239 0.295 14.306 1.00 92.88 95 SER A N 1
ATOM 752 C CA . SER A 1 95 ? -3.212 0.807 15.687 1.00 92.88 95 SER A CA 1
ATOM 753 C C . SER A 1 95 ? -3.179 2.338 15.797 1.00 92.88 95 SER A C 1
ATOM 755 O O . SER A 1 95 ? -3.570 2.857 16.836 1.00 92.88 95 SER A O 1
ATOM 757 N N . GLY A 1 96 ? -2.771 3.047 14.740 1.00 91.56 96 GLY A N 1
ATOM 758 C CA . GLY A 1 96 ? -2.605 4.505 14.704 1.00 91.56 96 GLY A CA 1
ATOM 759 C C . GLY A 1 96 ? -3.804 5.285 14.152 1.00 91.56 96 GLY A C 1
ATOM 760 O O . GLY A 1 96 ? -4.936 4.800 14.140 1.00 91.56 96 GLY A O 1
ATOM 761 N N . ASP A 1 97 ? -3.549 6.489 13.638 1.00 91.75 97 ASP A N 1
ATOM 762 C CA . ASP A 1 97 ? -4.591 7.475 13.298 1.00 91.75 97 ASP A CA 1
ATOM 763 C C . ASP A 1 97 ? -4.821 7.683 11.790 1.00 91.75 97 ASP A C 1
ATOM 765 O O . ASP A 1 97 ? -5.635 8.532 11.411 1.00 91.75 97 ASP A O 1
ATOM 769 N N . ASP A 1 98 ? -4.174 6.884 10.930 1.00 89.94 98 ASP A N 1
ATOM 770 C CA . ASP A 1 98 ? -4.217 7.000 9.456 1.00 89.94 98 ASP A CA 1
ATOM 771 C C . ASP A 1 98 ? -5.641 7.047 8.869 1.00 89.94 98 ASP A C 1
ATOM 773 O O . ASP A 1 98 ? -5.872 7.627 7.811 1.00 89.94 98 ASP A O 1
ATOM 777 N N . TYR A 1 99 ? -6.613 6.478 9.586 1.00 91.31 99 TYR A N 1
ATOM 778 C CA . TYR A 1 99 ? -8.025 6.406 9.201 1.00 91.31 99 TYR A CA 1
ATOM 779 C C . TYR A 1 99 ? -8.970 6.962 10.273 1.00 91.31 99 TYR A C 1
ATOM 781 O O . TYR A 1 99 ? -10.130 6.561 10.368 1.00 91.31 99 TYR A O 1
ATOM 789 N N . SER A 1 100 ? -8.489 7.891 11.099 1.00 87.69 100 SER A N 1
ATOM 790 C CA . SER A 1 100 ? -9.254 8.499 12.201 1.00 87.69 100 SER A CA 1
ATOM 791 C C . SER A 1 100 ? -10.598 9.107 11.766 1.00 87.69 100 SER A C 1
ATOM 793 O O . SER A 1 100 ? -11.557 9.107 12.539 1.00 87.69 100 SER A O 1
ATOM 795 N N . ARG A 1 101 ? -10.722 9.557 10.507 1.00 90.62 101 ARG A N 1
ATOM 796 C CA . ARG A 1 101 ? -11.978 10.090 9.945 1.00 90.62 101 ARG A CA 1
ATOM 797 C C . ARG A 1 101 ? -13.098 9.056 9.806 1.00 90.62 101 ARG A C 1
ATOM 799 O O . ARG A 1 101 ? -14.260 9.453 9.829 1.00 90.62 101 ARG A O 1
ATOM 806 N N . GLN A 1 102 ? -12.767 7.771 9.682 1.00 89.50 102 GLN A N 1
ATOM 807 C CA . GLN A 1 102 ? -13.745 6.699 9.465 1.00 89.50 102 GLN A CA 1
ATOM 808 C C . GLN A 1 102 ? -14.486 6.288 10.748 1.00 89.50 102 GLN A C 1
ATOM 810 O O . GLN A 1 102 ? -15.520 5.641 10.654 1.00 89.50 102 GLN A O 1
ATOM 815 N N . LYS A 1 103 ? -14.001 6.702 11.933 1.00 91.50 103 LYS A N 1
ATOM 816 C CA . LYS A 1 103 ? -14.637 6.462 13.245 1.00 91.50 103 LYS A CA 1
ATOM 817 C C . LYS A 1 103 ? -15.047 4.998 13.482 1.00 91.50 103 LYS A C 1
ATOM 819 O O . LYS A 1 103 ? -16.204 4.724 13.771 1.00 91.50 103 LYS A O 1
ATOM 824 N N . PHE A 1 104 ? -14.096 4.075 13.368 1.00 94.19 104 PHE A N 1
ATOM 825 C CA . PHE A 1 104 ? -14.355 2.653 13.609 1.00 94.19 104 PHE A CA 1
ATOM 826 C C . PHE A 1 104 ? -14.770 2.374 15.055 1.00 94.19 104 PHE A C 1
ATOM 828 O O . PHE A 1 104 ? -14.149 2.884 15.991 1.00 94.19 104 PHE A O 1
ATOM 835 N N . ASP A 1 105 ? -15.736 1.477 15.225 1.00 93.88 105 ASP A N 1
ATOM 836 C CA . ASP A 1 105 ? -16.211 1.020 16.533 1.00 93.88 105 ASP A CA 1
ATOM 837 C C . ASP A 1 105 ? -15.275 -0.037 17.142 1.00 93.88 105 ASP A C 1
ATOM 839 O O . ASP A 1 105 ? -15.315 -0.320 18.343 1.00 93.88 105 ASP A O 1
ATOM 843 N N . SER A 1 106 ? -14.413 -0.653 16.324 1.00 95.31 106 SER A N 1
ATOM 844 C CA . SER A 1 106 ? -13.468 -1.670 16.783 1.00 95.31 106 SER A CA 1
ATOM 845 C C . SER A 1 106 ? -12.204 -1.779 15.927 1.00 95.31 106 SER A C 1
ATOM 847 O O . SER A 1 106 ? -12.173 -1.445 14.742 1.00 95.31 106 SER A O 1
ATOM 849 N N . LEU A 1 107 ? -11.151 -2.363 16.514 1.00 94.50 107 LEU A N 1
ATOM 850 C CA . LEU A 1 107 ? -9.936 -2.732 15.779 1.00 94.50 107 LEU A CA 1
ATOM 851 C C . LEU A 1 107 ? -10.217 -3.761 14.669 1.00 94.50 107 LEU A C 1
ATOM 853 O O . LEU A 1 107 ? -9.505 -3.790 13.668 1.00 94.50 107 LEU A O 1
ATOM 857 N N . VAL A 1 108 ? -11.221 -4.624 14.851 1.00 96.38 108 VAL A N 1
ATOM 858 C CA . VAL A 1 108 ? -11.607 -5.631 13.851 1.00 96.38 108 VAL A CA 1
ATOM 859 C C . VAL A 1 108 ? -12.145 -4.944 12.600 1.00 96.38 108 VAL A C 1
ATOM 861 O O . VAL A 1 108 ? -11.649 -5.204 11.510 1.00 96.38 108 VAL A O 1
ATOM 864 N N . GLU A 1 109 ? -13.058 -3.990 12.767 1.00 96.75 109 GLU A N 1
ATOM 865 C CA . GLU A 1 109 ? -13.617 -3.212 11.659 1.00 96.75 109 GLU A CA 1
ATOM 866 C C . GLU A 1 109 ? -12.529 -2.445 10.894 1.00 96.75 109 GLU A C 1
ATOM 868 O O . GLU A 1 109 ? -12.477 -2.473 9.664 1.00 96.75 109 GLU A O 1
ATOM 873 N N . LYS A 1 110 ? -11.581 -1.838 11.618 1.00 95.94 110 LYS A N 1
ATOM 874 C CA . LYS A 1 110 ? -10.441 -1.158 10.996 1.00 95.94 110 LYS A CA 1
ATOM 875 C C . LYS A 1 110 ? -9.538 -2.120 10.214 1.00 95.94 110 LYS A C 1
ATOM 877 O O . LYS A 1 110 ? -9.089 -1.780 9.120 1.00 95.94 110 LYS A O 1
ATOM 882 N N . LYS A 1 111 ? -9.281 -3.329 10.730 1.00 97.12 111 LYS A N 1
ATOM 883 C CA . LYS A 1 111 ? -8.540 -4.376 9.997 1.00 97.12 111 LYS A CA 1
ATOM 884 C C . LYS A 1 111 ? -9.272 -4.783 8.719 1.00 97.12 111 LYS A C 1
ATOM 886 O O . LYS A 1 111 ? -8.636 -4.891 7.670 1.00 97.12 111 LYS A O 1
ATOM 891 N N . ASP A 1 112 ? -10.587 -4.969 8.790 1.00 97.38 112 ASP A N 1
ATOM 892 C CA . ASP A 1 112 ? -11.407 -5.334 7.634 1.00 97.38 112 ASP A CA 1
ATOM 893 C C . ASP A 1 112 ? -11.414 -4.229 6.575 1.00 97.38 112 ASP A C 1
ATOM 895 O O . ASP A 1 112 ? -11.263 -4.518 5.384 1.00 97.38 112 ASP A O 1
ATOM 899 N N . PHE A 1 113 ? -11.486 -2.965 7.001 1.00 96.50 113 PHE A N 1
ATOM 900 C CA . PHE A 1 113 ? -11.364 -1.802 6.127 1.00 96.50 113 PHE A CA 1
ATOM 901 C C . PHE A 1 113 ? -10.005 -1.762 5.415 1.00 96.50 113 PHE A C 1
ATO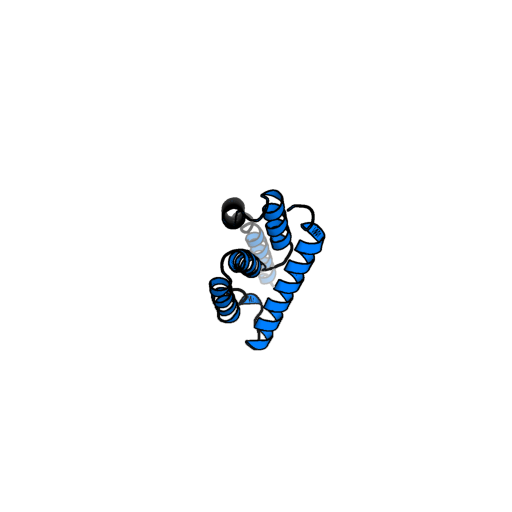M 903 O O . PHE A 1 113 ? -9.957 -1.713 4.184 1.00 96.50 113 PHE A O 1
ATOM 910 N N . VAL A 1 114 ? -8.896 -1.853 6.159 1.00 97.00 114 VAL A N 1
ATOM 911 C CA . VAL A 1 114 ? -7.533 -1.849 5.591 1.00 97.00 114 VAL A CA 1
ATOM 912 C C . VAL A 1 114 ? -7.333 -3.031 4.636 1.00 97.00 114 VAL A C 1
ATOM 914 O O . VAL A 1 114 ? -6.771 -2.871 3.547 1.00 97.00 114 VAL A O 1
ATOM 917 N N . GLY A 1 115 ? -7.838 -4.214 4.994 1.00 97.25 115 GLY A N 1
ATOM 918 C CA . GLY A 1 115 ? -7.821 -5.395 4.131 1.00 97.25 115 GLY A CA 1
ATOM 919 C C . GLY A 1 115 ? -8.652 -5.209 2.858 1.00 97.25 115 GLY A C 1
ATOM 920 O O . GLY A 1 115 ? -8.227 -5.610 1.773 1.00 97.25 115 GLY A O 1
ATOM 921 N N . GLY A 1 116 ? -9.817 -4.568 2.963 1.00 97.50 116 GLY A N 1
ATOM 922 C CA . GLY A 1 116 ? -10.666 -4.200 1.831 1.00 97.50 116 GLY A CA 1
ATOM 923 C C . GLY A 1 116 ? -9.971 -3.241 0.866 1.00 97.50 116 GLY A C 1
ATOM 924 O O . GLY A 1 116 ? -9.912 -3.526 -0.332 1.00 97.50 116 GLY A O 1
ATOM 925 N N . GLN A 1 117 ? -9.379 -2.166 1.389 1.00 97.12 117 GLN A N 1
ATOM 926 C CA . GLN A 1 117 ? -8.615 -1.194 0.603 1.00 97.12 117 GLN A CA 1
ATOM 927 C C . GLN A 1 117 ? -7.415 -1.845 -0.092 1.00 97.12 117 GLN A C 1
ATOM 929 O O . GLN A 1 117 ? -7.228 -1.677 -1.295 1.00 97.12 117 GLN A O 1
ATOM 934 N N . SER A 1 118 ? -6.665 -2.686 0.625 1.00 97.50 118 SER A N 1
ATOM 935 C CA . SER A 1 118 ? -5.529 -3.430 0.064 1.00 97.50 118 SER A CA 1
ATOM 936 C C . SER A 1 118 ? -5.944 -4.323 -1.110 1.00 97.50 118 SER A C 1
ATOM 938 O O . SER A 1 118 ? -5.289 -4.325 -2.153 1.00 97.50 118 SER A O 1
ATOM 940 N N . ARG A 1 119 ? -7.061 -5.056 -0.981 1.00 98.12 119 ARG A N 1
ATOM 941 C CA . ARG A 1 119 ? -7.593 -5.906 -2.062 1.00 98.12 119 ARG A CA 1
ATOM 942 C C . ARG A 1 119 ? -8.068 -5.088 -3.259 1.00 98.12 119 ARG A C 1
ATOM 944 O O . ARG A 1 119 ? -7.772 -5.453 -4.397 1.00 98.12 119 ARG A O 1
ATOM 951 N N . LEU A 1 120 ? -8.780 -3.987 -3.014 1.00 97.88 120 LEU A N 1
ATOM 952 C CA . LEU A 1 120 ? -9.225 -3.074 -4.068 1.00 97.88 120 LEU A CA 1
ATOM 953 C C . LEU A 1 120 ? -8.028 -2.500 -4.834 1.00 97.88 120 LEU A C 1
ATOM 955 O O . LEU A 1 120 ? -8.022 -2.501 -6.066 1.00 97.88 120 LEU A O 1
ATOM 959 N N . PHE A 1 121 ? -7.008 -2.043 -4.108 1.00 97.88 121 PHE A N 1
ATOM 960 C CA . PHE A 1 121 ? -5.794 -1.483 -4.682 1.00 97.88 121 PHE A CA 1
ATOM 961 C C . PHE A 1 121 ? -5.044 -2.511 -5.532 1.00 97.88 121 PHE A C 1
ATOM 963 O O . PHE A 1 121 ? -4.793 -2.257 -6.711 1.00 97.88 121 PHE A O 1
ATOM 970 N N . ALA A 1 122 ? -4.786 -3.702 -4.985 1.00 96.75 122 ALA A N 1
ATOM 971 C CA . ALA A 1 122 ? -4.132 -4.791 -5.707 1.00 96.75 122 ALA A CA 1
ATOM 972 C C . ALA A 1 122 ? -4.897 -5.182 -6.983 1.00 96.75 122 ALA A C 1
ATOM 974 O O . ALA A 1 122 ? -4.299 -5.312 -8.050 1.00 96.75 122 ALA A O 1
ATOM 975 N N . SER A 1 123 ? -6.227 -5.291 -6.901 1.00 97.50 123 SER A N 1
ATOM 976 C CA . SER A 1 123 ? -7.077 -5.593 -8.058 1.00 97.50 123 SER A CA 1
ATOM 977 C C . SER A 1 123 ? -6.971 -4.522 -9.151 1.00 97.50 123 SER A C 1
ATOM 979 O O . SER A 1 123 ? -6.831 -4.849 -10.333 1.00 97.50 123 SER A O 1
ATOM 981 N N . ARG A 1 124 ? -6.973 -3.233 -8.784 1.00 97.50 124 ARG A N 1
ATOM 982 C CA . ARG A 1 124 ? -6.831 -2.137 -9.755 1.00 97.50 124 ARG A CA 1
ATOM 983 C C . ARG A 1 124 ? -5.440 -2.089 -10.384 1.00 97.50 124 ARG A C 1
ATOM 985 O O . ARG A 1 124 ? -5.358 -1.842 -11.586 1.00 97.50 124 ARG A O 1
ATOM 992 N N . ILE A 1 125 ? -4.376 -2.353 -9.622 1.00 96.62 125 ILE A N 1
ATOM 993 C CA . ILE A 1 125 ? -3.015 -2.485 -10.167 1.00 96.62 125 ILE A CA 1
ATOM 994 C C . ILE A 1 125 ? -2.966 -3.640 -11.163 1.00 96.62 125 ILE A C 1
ATOM 996 O O . ILE A 1 125 ? -2.505 -3.454 -12.284 1.00 96.62 125 ILE A O 1
ATOM 1000 N N . GLN A 1 126 ? -3.487 -4.812 -10.796 1.00 96.12 126 GLN A N 1
ATOM 1001 C CA . GLN A 1 126 ? -3.515 -5.964 -11.693 1.00 96.12 126 GLN A CA 1
ATOM 1002 C C . GLN A 1 126 ? -4.273 -5.638 -12.984 1.00 96.12 126 GLN A C 1
ATOM 1004 O O . GLN A 1 126 ? -3.807 -5.945 -14.073 1.00 96.12 126 GLN A O 1
ATOM 1009 N N . SER A 1 127 ? -5.409 -4.949 -12.897 1.00 96.62 127 SER A N 1
ATOM 1010 C CA . SER A 1 127 ? -6.176 -4.565 -14.082 1.00 96.62 127 SER A CA 1
ATOM 1011 C C . SER A 1 127 ? -5.458 -3.530 -14.960 1.00 96.62 127 SER A C 1
ATOM 1013 O O . SER A 1 127 ? -5.486 -3.659 -16.182 1.00 96.62 127 SER A O 1
ATOM 1015 N N . LYS A 1 128 ? -4.809 -2.520 -14.366 1.00 96.25 128 LYS A N 1
ATOM 1016 C CA . LYS A 1 128 ? -4.324 -1.330 -15.092 1.00 96.25 128 LYS A CA 1
ATOM 1017 C C . LYS A 1 128 ? -2.824 -1.317 -15.385 1.00 96.25 128 LYS A C 1
ATOM 1019 O O . LYS A 1 128 ? -2.411 -0.653 -16.330 1.00 96.25 128 LYS A O 1
ATOM 1024 N N . CYS A 1 129 ? -2.021 -2.023 -14.594 1.00 95.31 129 CYS A N 1
ATOM 1025 C CA . CYS A 1 129 ? -0.562 -1.904 -14.599 1.00 95.31 129 CYS A CA 1
ATOM 1026 C C . CYS A 1 129 ? 0.176 -3.199 -14.982 1.00 95.31 129 CYS A C 1
ATOM 1028 O O . CYS A 1 129 ? 1.385 -3.148 -15.169 1.00 95.31 129 CYS A O 1
ATOM 1030 N N . HIS A 1 130 ? -0.503 -4.347 -15.126 1.00 87.88 130 HIS A N 1
ATOM 1031 C CA . HIS A 1 130 ? 0.158 -5.657 -15.305 1.00 87.88 130 HIS A CA 1
ATOM 1032 C C . HIS A 1 130 ? 1.050 -5.799 -16.552 1.00 87.88 130 HIS A C 1
ATOM 1034 O O . HIS A 1 130 ? 1.925 -6.652 -16.554 1.00 87.88 130 HIS A O 1
ATOM 1040 N N . ASN A 1 131 ? 0.851 -4.981 -17.591 1.00 85.75 131 ASN A N 1
ATOM 1041 C CA . ASN A 1 131 ? 1.663 -4.996 -18.820 1.00 85.75 131 ASN A CA 1
ATOM 1042 C C . ASN A 1 131 ? 2.691 -3.855 -18.874 1.00 85.75 131 ASN A C 1
ATOM 1044 O O . ASN A 1 131 ? 3.144 -3.483 -19.956 1.00 85.75 131 ASN A O 1
ATOM 1048 N N . LEU A 1 132 ? 2.965 -3.213 -17.737 1.00 82.06 132 LEU A N 1
ATOM 1049 C CA . LEU A 1 132 ? 3.866 -2.063 -17.655 1.00 82.06 132 LEU A CA 1
ATOM 1050 C C . LEU A 1 132 ? 5.178 -2.384 -16.940 1.00 82.06 132 LEU A C 1
ATOM 1052 O O . LEU A 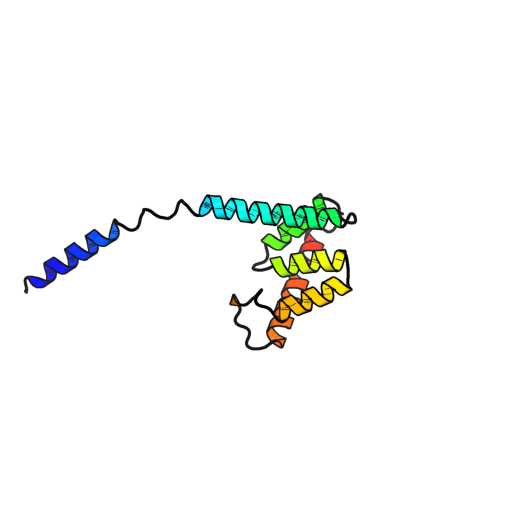1 132 ? 5.976 -1.465 -16.773 1.00 82.06 132 LEU A O 1
ATOM 1056 N N . ASP A 1 133 ? 5.373 -3.628 -16.509 1.00 61.03 133 ASP A N 1
ATOM 1057 C CA . ASP A 1 133 ? 6.606 -4.102 -15.870 1.00 61.03 133 ASP A CA 1
ATOM 1058 C C . ASP A 1 133 ? 7.674 -4.477 -16.907 1.00 61.03 133 ASP A C 1
ATOM 1060 O O . ASP A 1 133 ? 7.308 -5.100 -17.934 1.00 61.03 133 ASP A O 1
#

Radius of gyration: 23.28 Å; chains: 1; bounding box: 61×59×36 Å

Secondary structure (DSSP, 8-state):
--TTHHHHHHHHHHTTSSSSSSSSSSHHHHHHHHHHHHHHHHHHHHTTSSS-HHHHHHHHHHHHTSTT-HHHHHHHHHHTT-HHHHHHHHHHHHHSSTTGGG--SSHHHHHHHHHHHHHHHHHHHHHHHTT--